Protein AF-E5DCZ8-F1 (afdb_monomer_lite)

Sequence (118 aa):
VTNQVFRYAKKAGASYINKPKMRHYVHCYALHCLDEDTSNALRRAFKERGENVGAWRQACYKPLVSMAARQGWDIDAIFNAHPRLTIWYVPTKLRQLCHAERSNTIGSASVTTVQPPI

pLDDT: mean 93.89, std 11.36, range [53.88, 98.88]

Structure (mmCIF, N/CA/C/O backbone):
data_AF-E5DCZ8-F1
#
_entry.id   AF-E5DCZ8-F1
#
loop_
_atom_site.group_PDB
_atom_site.id
_atom_site.type_symbol
_atom_site.label_atom_id
_atom_site.label_alt_id
_atom_site.label_comp_id
_atom_site.label_asym_id
_atom_site.label_entity_id
_atom_site.label_seq_id
_atom_site.pdbx_PDB_ins_code
_atom_site.Cartn_x
_atom_site.Cartn_y
_atom_site.Cartn_z
_atom_site.occupancy
_atom_site.B_iso_or_equiv
_atom_site.auth_seq_id
_atom_site.auth_comp_id
_atom_site.auth_asym_id
_atom_site.auth_atom_id
_atom_site.pdbx_PDB_model_num
ATOM 1 N N . VAL A 1 1 ? 10.680 -8.919 -1.216 1.00 95.12 1 VAL A N 1
ATOM 2 C CA . VAL A 1 1 ? 11.314 -8.181 -2.330 1.00 95.12 1 VAL A CA 1
ATOM 3 C C . VAL A 1 1 ? 12.489 -7.397 -1.772 1.00 95.12 1 VAL A C 1
ATOM 5 O O . VAL A 1 1 ? 12.303 -6.427 -1.041 1.00 95.12 1 VAL A O 1
ATOM 8 N N . THR A 1 2 ? 13.707 -7.848 -2.068 1.00 97.38 2 THR A N 1
ATOM 9 C CA . THR A 1 2 ? 14.956 -7.293 -1.519 1.00 97.38 2 THR A CA 1
ATOM 10 C C . THR A 1 2 ? 15.680 -6.411 -2.542 1.00 97.38 2 THR A C 1
ATOM 12 O O . THR A 1 2 ? 15.275 -6.315 -3.701 1.00 97.38 2 THR A O 1
ATOM 15 N N . ASN A 1 3 ? 16.795 -5.785 -2.141 1.00 97.50 3 ASN A N 1
ATOM 16 C CA . ASN A 1 3 ? 17.658 -5.028 -3.061 1.00 97.50 3 ASN A CA 1
ATOM 17 C C . ASN A 1 3 ? 18.155 -5.880 -4.242 1.00 97.50 3 ASN A C 1
ATOM 19 O O . ASN A 1 3 ? 18.364 -5.351 -5.330 1.00 97.50 3 ASN A O 1
ATOM 23 N N . GLN A 1 4 ? 18.353 -7.187 -4.047 1.00 98.06 4 GLN A N 1
ATOM 24 C CA . GLN A 1 4 ? 18.787 -8.094 -5.109 1.00 98.06 4 GLN A CA 1
ATOM 25 C C . GLN A 1 4 ? 17.734 -8.226 -6.211 1.00 98.06 4 GLN A C 1
ATOM 27 O O . GLN A 1 4 ? 18.091 -8.154 -7.381 1.00 98.06 4 GLN A O 1
ATOM 32 N N . VAL A 1 5 ? 16.450 -8.309 -5.850 1.00 98.19 5 VAL A N 1
ATOM 33 C CA . VAL A 1 5 ? 15.346 -8.380 -6.822 1.00 98.19 5 VAL A CA 1
ATOM 34 C C . VAL A 1 5 ? 15.293 -7.114 -7.682 1.00 98.19 5 VAL A C 1
ATOM 36 O O . VAL A 1 5 ? 15.194 -7.200 -8.901 1.00 98.19 5 VAL A O 1
ATOM 39 N N . PHE A 1 6 ? 15.450 -5.931 -7.076 1.00 98.12 6 PHE A N 1
ATOM 40 C CA . PHE A 1 6 ? 15.493 -4.671 -7.831 1.00 98.12 6 PHE A CA 1
ATOM 41 C C . PHE A 1 6 ? 16.722 -4.563 -8.745 1.00 98.12 6 PHE A C 1
ATOM 43 O O . PHE A 1 6 ? 16.604 -4.092 -9.875 1.00 98.12 6 PHE A O 1
ATOM 50 N N . ARG A 1 7 ? 17.899 -5.016 -8.288 1.00 98.19 7 ARG A N 1
ATOM 51 C CA . ARG A 1 7 ? 19.109 -5.071 -9.130 1.00 98.19 7 ARG A CA 1
ATOM 52 C C . ARG A 1 7 ? 18.928 -6.026 -10.308 1.00 98.19 7 ARG A C 1
ATOM 54 O O . ARG A 1 7 ? 19.306 -5.682 -11.425 1.00 98.19 7 ARG A O 1
ATOM 61 N N . TYR A 1 8 ? 18.326 -7.188 -10.064 1.00 98.25 8 TYR A N 1
ATOM 62 C CA . TYR A 1 8 ? 18.021 -8.159 -11.107 1.00 98.25 8 TYR A CA 1
ATOM 63 C C . TYR A 1 8 ? 17.043 -7.588 -12.139 1.00 98.25 8 TYR A C 1
ATOM 65 O O . TYR A 1 8 ? 17.336 -7.654 -13.326 1.00 98.25 8 TYR A O 1
ATOM 73 N N . ALA A 1 9 ? 15.953 -6.943 -11.707 1.00 98.19 9 ALA A N 1
ATOM 74 C CA . ALA A 1 9 ? 14.993 -6.305 -12.613 1.00 98.19 9 ALA A CA 1
ATOM 75 C C . ALA A 1 9 ? 15.673 -5.299 -13.559 1.00 98.19 9 ALA A C 1
ATOM 77 O O . ALA A 1 9 ? 15.453 -5.343 -14.767 1.00 98.19 9 ALA A O 1
ATOM 78 N N . LYS A 1 10 ? 16.573 -4.454 -13.033 1.00 97.44 10 LYS A N 1
ATOM 79 C CA . LYS A 1 10 ? 17.373 -3.535 -13.858 1.00 97.44 10 LYS A CA 1
ATOM 80 C C . LYS A 1 10 ? 18.261 -4.285 -14.860 1.00 97.44 10 LYS A C 1
ATOM 82 O O . LYS A 1 10 ? 18.312 -3.894 -16.021 1.00 97.44 10 LYS A O 1
ATOM 87 N N . LYS A 1 11 ? 18.944 -5.352 -14.425 1.00 97.81 11 LYS A N 1
ATOM 88 C CA . LYS A 1 11 ? 19.801 -6.185 -15.290 1.00 97.81 11 LYS A CA 1
ATOM 89 C C . LYS A 1 11 ? 19.001 -6.884 -16.397 1.00 97.81 11 LYS A C 1
ATOM 91 O O . LYS A 1 11 ? 19.498 -7.010 -17.506 1.00 97.81 11 LYS A O 1
ATOM 96 N N . ALA A 1 12 ? 17.772 -7.298 -16.105 1.00 98.31 12 ALA A N 1
ATOM 97 C CA . ALA A 1 12 ? 16.865 -7.960 -17.040 1.00 98.31 12 ALA A CA 1
ATOM 98 C C . ALA A 1 12 ? 16.122 -6.989 -17.986 1.00 98.31 12 ALA A C 1
ATOM 100 O O . ALA A 1 12 ? 15.186 -7.394 -18.663 1.00 98.31 12 ALA A O 1
ATOM 101 N N . GLY A 1 13 ? 16.494 -5.703 -18.019 1.00 98.00 13 GLY A N 1
ATOM 102 C CA . GLY A 1 13 ? 15.895 -4.705 -18.915 1.00 98.00 13 GLY A CA 1
ATOM 103 C C . GLY A 1 13 ? 14.635 -4.013 -18.378 1.00 98.00 13 GLY A C 1
ATOM 104 O O . GLY A 1 13 ? 14.161 -3.056 -18.986 1.00 98.00 13 GLY A O 1
ATOM 105 N N . ALA A 1 14 ? 14.125 -4.392 -17.202 1.00 97.81 14 ALA A N 1
ATOM 106 C CA . ALA A 1 14 ? 12.981 -3.738 -16.555 1.00 97.81 14 ALA A CA 1
ATOM 107 C C . ALA A 1 14 ? 13.405 -2.470 -15.781 1.00 97.81 14 ALA A C 1
ATOM 109 O O . ALA A 1 14 ? 13.142 -2.315 -14.586 1.00 97.81 14 ALA A O 1
ATOM 110 N N . SER A 1 15 ? 14.089 -1.548 -16.465 1.00 94.75 15 SER A N 1
ATOM 111 C CA . SER A 1 15 ? 14.707 -0.341 -15.885 1.00 94.75 15 SER A CA 1
ATOM 112 C C . SER A 1 15 ? 13.708 0.630 -15.236 1.00 94.75 15 SER A C 1
ATOM 114 O O . SER A 1 15 ? 14.066 1.370 -14.319 1.00 94.75 15 SER A O 1
ATOM 116 N N . TYR A 1 16 ? 12.440 0.593 -15.651 1.00 97.06 16 TYR A N 1
ATOM 117 C CA . TYR A 1 16 ? 11.354 1.389 -15.075 1.00 97.06 16 TYR A CA 1
ATOM 118 C C . TYR A 1 16 ? 10.929 0.924 -13.668 1.00 97.06 16 TYR A C 1
ATOM 120 O O . TYR A 1 16 ? 10.221 1.663 -12.967 1.00 97.06 16 TYR A O 1
ATOM 128 N N . ILE A 1 17 ? 11.340 -0.273 -13.227 1.00 97.88 17 ILE A N 1
ATOM 129 C CA . ILE A 1 17 ? 11.094 -0.792 -11.875 1.00 97.88 17 ILE A CA 1
ATOM 130 C C . ILE A 1 17 ? 12.211 -0.310 -10.947 1.00 97.88 17 ILE A C 1
ATOM 132 O O . ILE A 1 17 ? 13.370 -0.690 -11.087 1.00 97.88 17 ILE A O 1
ATOM 136 N N . ASN A 1 18 ? 11.864 0.498 -9.943 1.00 97.75 18 ASN A N 1
ATOM 137 C CA . ASN A 1 18 ? 12.826 0.988 -8.957 1.00 97.75 18 ASN A CA 1
ATOM 138 C C . ASN A 1 18 ? 12.289 0.903 -7.523 1.00 97.75 18 ASN A C 1
ATOM 140 O O . ASN A 1 18 ? 11.092 1.060 -7.273 1.00 97.75 18 ASN A O 1
ATOM 144 N N . LYS A 1 19 ? 13.198 0.663 -6.570 1.00 96.88 19 LYS A N 1
ATOM 145 C CA . LYS A 1 19 ? 12.865 0.465 -5.152 1.00 96.88 19 LYS A CA 1
ATOM 146 C C . LYS A 1 19 ? 12.101 1.647 -4.535 1.00 96.88 19 LYS A C 1
ATOM 148 O O . LYS A 1 19 ? 11.103 1.363 -3.871 1.00 96.88 19 LYS A O 1
ATOM 153 N N . PRO A 1 20 ? 12.505 2.923 -4.722 1.00 97.88 20 PRO A N 1
ATOM 154 C CA . PRO A 1 20 ? 11.774 4.056 -4.156 1.00 97.88 20 PRO A CA 1
ATOM 155 C C . PRO A 1 20 ? 10.315 4.104 -4.614 1.00 97.88 20 PRO A C 1
ATOM 157 O O . PRO A 1 20 ? 9.419 4.101 -3.772 1.00 97.88 20 PRO A O 1
ATOM 160 N N . LYS A 1 21 ? 10.070 4.044 -5.931 1.00 97.50 21 LYS A N 1
ATOM 161 C CA . LYS A 1 21 ? 8.717 4.073 -6.500 1.00 97.50 21 LYS A CA 1
ATOM 162 C C . LYS A 1 21 ? 7.885 2.897 -6.007 1.00 97.50 21 LYS A C 1
ATOM 164 O O . LYS A 1 21 ? 6.779 3.110 -5.528 1.00 97.50 21 LYS A O 1
ATOM 169 N N . MET A 1 22 ? 8.420 1.675 -6.065 1.00 98.25 22 MET A N 1
ATOM 170 C CA . MET A 1 22 ? 7.659 0.501 -5.634 1.00 98.25 22 MET A CA 1
ATOM 171 C C . MET A 1 22 ? 7.286 0.594 -4.153 1.00 98.25 22 MET A C 1
ATOM 173 O O . MET A 1 22 ? 6.113 0.454 -3.829 1.00 98.25 22 MET A O 1
ATOM 177 N N . ARG A 1 23 ? 8.238 0.926 -3.265 1.00 98.00 23 ARG A N 1
ATOM 178 C CA . ARG A 1 23 ? 7.971 1.092 -1.822 1.00 98.00 23 ARG A CA 1
ATOM 179 C C . ARG A 1 23 ? 6.927 2.165 -1.523 1.00 98.00 23 ARG A C 1
ATOM 181 O O . ARG A 1 23 ? 6.177 2.015 -0.565 1.00 98.00 23 ARG A O 1
ATOM 188 N N . HIS A 1 24 ? 6.871 3.216 -2.333 1.00 98.12 24 HIS A N 1
ATOM 189 C CA . HIS A 1 24 ? 5.949 4.331 -2.141 1.00 98.12 24 HIS A CA 1
ATOM 190 C C . HIS A 1 24 ? 4.470 3.956 -2.336 1.00 98.12 24 HIS A C 1
ATOM 192 O O . HIS A 1 24 ? 3.600 4.610 -1.763 1.00 98.12 24 HIS A O 1
ATOM 198 N N . TYR A 1 25 ? 4.194 2.908 -3.120 1.00 98.62 25 TYR A N 1
ATOM 199 C CA . TYR A 1 25 ? 2.841 2.484 -3.500 1.00 98.62 25 TYR A CA 1
ATOM 200 C C . TYR A 1 25 ? 2.472 1.071 -3.019 1.00 98.62 25 TYR 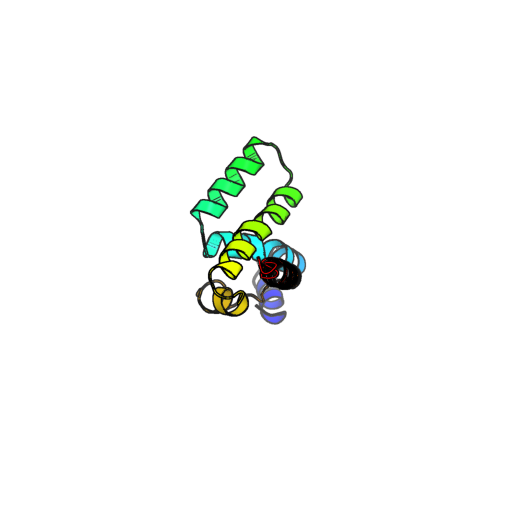A C 1
ATOM 202 O O . TYR A 1 25 ? 1.417 0.563 -3.397 1.00 98.62 25 TYR A O 1
ATOM 210 N N . VAL A 1 26 ? 3.295 0.430 -2.174 1.00 98.75 26 VAL A N 1
ATOM 211 C CA . VAL A 1 26 ? 3.014 -0.932 -1.670 1.00 98.75 26 VAL A CA 1
ATOM 212 C C . VAL A 1 26 ? 1.659 -1.009 -0.970 1.00 98.75 26 VAL A C 1
ATOM 214 O O . VAL A 1 26 ? 0.943 -1.979 -1.178 1.00 98.75 26 VAL A O 1
ATOM 217 N N . HIS A 1 27 ? 1.267 -0.010 -0.175 1.00 98.81 27 HIS A N 1
ATOM 218 C CA . HIS A 1 27 ? -0.037 -0.031 0.500 1.00 98.81 27 HIS A CA 1
ATOM 219 C C . HIS A 1 27 ? -1.203 0.120 -0.488 1.00 98.81 27 HIS A C 1
ATOM 221 O O . HIS A 1 27 ? -2.210 -0.552 -0.329 1.00 98.81 27 HIS A O 1
ATOM 227 N N . CYS A 1 28 ? -1.070 0.903 -1.562 1.00 98.81 28 CYS A N 1
ATOM 228 C CA . CYS A 1 28 ? -2.090 0.932 -2.617 1.00 98.81 28 CYS A CA 1
ATOM 229 C C . CYS A 1 28 ? -2.247 -0.441 -3.288 1.00 98.81 28 CYS A C 1
ATOM 231 O O . CYS A 1 28 ? -3.364 -0.891 -3.533 1.00 98.81 28 CYS A O 1
ATOM 233 N N . TYR A 1 29 ? -1.124 -1.113 -3.564 1.00 98.88 29 TYR A N 1
ATOM 234 C CA . TYR A 1 29 ? -1.137 -2.472 -4.106 1.00 98.88 29 TYR A CA 1
ATOM 235 C C . TYR A 1 29 ? -1.720 -3.485 -3.111 1.00 98.88 29 TYR A C 1
ATOM 237 O O . TYR A 1 29 ? -2.457 -4.380 -3.518 1.00 98.88 29 TYR A O 1
ATOM 245 N N . ALA A 1 30 ? -1.445 -3.315 -1.815 1.00 98.81 30 ALA A N 1
ATOM 246 C CA . ALA A 1 30 ? -2.023 -4.135 -0.759 1.00 98.81 30 ALA A CA 1
ATOM 247 C C . ALA A 1 30 ? -3.544 -4.000 -0.709 1.00 98.81 30 ALA A C 1
ATOM 249 O O . ALA A 1 30 ? -4.225 -5.019 -0.704 1.00 98.81 30 ALA A O 1
ATOM 250 N N . LEU A 1 31 ? -4.071 -2.772 -0.766 1.00 98.81 31 LEU A N 1
ATOM 251 C CA . LEU A 1 31 ? -5.515 -2.546 -0.824 1.00 98.81 31 LEU A CA 1
ATOM 252 C C . LEU A 1 31 ? -6.130 -3.257 -2.030 1.00 98.81 31 LEU A C 1
ATOM 254 O O . LEU A 1 31 ? -7.090 -3.990 -1.869 1.00 98.81 31 LEU A O 1
ATOM 258 N N . HIS A 1 32 ? -5.534 -3.119 -3.215 1.00 98.81 32 HIS A N 1
ATOM 259 C CA . HIS A 1 32 ? -6.020 -3.814 -4.408 1.00 98.81 32 HIS A CA 1
ATOM 260 C C . HIS A 1 32 ? -5.983 -5.345 -4.288 1.00 98.81 32 HIS A C 1
ATOM 262 O O . HIS A 1 32 ? -6.890 -6.009 -4.767 1.00 98.81 32 HIS A O 1
ATOM 268 N N . CYS A 1 33 ? -4.952 -5.912 -3.659 1.00 98.62 33 CYS A N 1
ATOM 269 C CA . CYS A 1 33 ? -4.863 -7.357 -3.450 1.00 98.62 33 CYS A CA 1
ATOM 270 C C . CYS A 1 33 ? -5.899 -7.886 -2.452 1.00 98.62 33 CYS A C 1
ATOM 272 O O . CYS A 1 33 ? -6.403 -8.986 -2.644 1.00 98.62 33 CYS A O 1
ATOM 274 N N . LEU A 1 34 ? -6.150 -7.137 -1.376 1.00 98.25 34 LEU A N 1
ATOM 275 C CA . LEU A 1 34 ? -6.986 -7.572 -0.257 1.00 98.25 34 LEU A CA 1
ATOM 276 C C . LEU A 1 34 ? -8.472 -7.272 -0.475 1.00 98.25 34 LEU A C 1
ATOM 278 O O . LEU A 1 34 ? -9.315 -8.009 0.022 1.00 98.25 34 LEU A O 1
ATOM 282 N N . ASP A 1 35 ? -8.778 -6.189 -1.188 1.00 98.38 35 ASP A N 1
ATOM 283 C CA . ASP A 1 35 ? -10.132 -5.742 -1.500 1.00 98.38 35 ASP A CA 1
ATOM 284 C C . ASP A 1 35 ? -10.112 -4.934 -2.810 1.00 98.38 35 ASP A C 1
ATOM 286 O O . ASP A 1 35 ? -9.943 -3.705 -2.851 1.00 98.38 35 ASP A O 1
ATOM 290 N N . GLU A 1 36 ? -10.225 -5.665 -3.917 1.00 98.62 36 GLU A N 1
ATOM 291 C CA . GLU A 1 36 ? -10.182 -5.091 -5.256 1.00 98.62 36 GLU A CA 1
ATOM 292 C C . GLU A 1 36 ? -11.361 -4.141 -5.517 1.00 98.62 36 GLU A C 1
ATOM 294 O O . GLU A 1 36 ? -11.169 -3.096 -6.148 1.00 98.62 36 GLU A O 1
ATOM 299 N N . ASP A 1 37 ? -12.545 -4.445 -4.985 1.00 98.62 37 ASP A N 1
ATOM 300 C CA . ASP A 1 37 ? -13.748 -3.632 -5.163 1.00 98.62 37 ASP A CA 1
ATOM 301 C C . ASP A 1 37 ? -13.609 -2.278 -4.470 1.00 98.62 37 ASP A C 1
ATOM 303 O O . ASP A 1 37 ? -13.794 -1.235 -5.112 1.00 98.62 37 ASP A O 1
ATOM 307 N N . THR A 1 38 ? -13.177 -2.262 -3.205 1.00 98.50 38 THR A N 1
ATOM 308 C CA . THR A 1 38 ? -12.882 -1.015 -2.482 1.00 98.50 38 THR A CA 1
ATOM 309 C C . THR A 1 38 ? -11.773 -0.226 -3.176 1.00 98.50 38 THR A C 1
ATOM 311 O O . THR A 1 38 ? -11.877 0.996 -3.323 1.00 98.50 38 THR A O 1
ATOM 314 N N . SER A 1 39 ? -10.722 -0.897 -3.655 1.00 98.62 39 SER A N 1
ATOM 315 C CA . SER A 1 39 ? -9.644 -0.249 -4.414 1.00 98.62 39 SER A CA 1
ATOM 316 C C . SER A 1 39 ? -10.159 0.418 -5.696 1.00 98.62 39 SER A C 1
ATOM 318 O O . SER A 1 39 ? -9.837 1.578 -5.980 1.00 98.62 39 SER A O 1
ATOM 320 N N . ASN A 1 40 ? -10.999 -0.282 -6.462 1.00 98.69 40 ASN A N 1
ATOM 321 C CA . ASN A 1 40 ? -11.579 0.215 -7.706 1.00 98.69 40 ASN A CA 1
ATOM 322 C C . ASN A 1 40 ? -12.566 1.362 -7.463 1.00 98.69 40 ASN A C 1
ATOM 324 O O . ASN A 1 40 ? -12.501 2.373 -8.167 1.00 98.69 40 ASN A O 1
ATOM 328 N N . ALA A 1 41 ? -13.422 1.256 -6.446 1.00 98.75 41 ALA A N 1
ATOM 329 C CA . ALA A 1 41 ? -14.322 2.330 -6.036 1.00 98.75 41 ALA A CA 1
ATOM 330 C C . ALA A 1 41 ? -13.542 3.588 -5.617 1.00 98.75 41 ALA A C 1
ATOM 332 O O . ALA A 1 41 ? -13.842 4.688 -6.087 1.00 98.75 41 ALA A O 1
ATOM 333 N N . LEU A 1 42 ? -12.479 3.431 -4.819 1.00 98.50 42 LEU A N 1
ATOM 334 C CA . LEU A 1 42 ? -11.632 4.545 -4.391 1.00 98.50 42 LEU A CA 1
ATOM 335 C C . LEU A 1 42 ? -10.941 5.224 -5.582 1.00 98.50 42 LEU A C 1
ATOM 337 O O . LEU A 1 42 ? -10.895 6.452 -5.655 1.00 98.50 42 LEU A O 1
ATOM 341 N N . ARG A 1 43 ? -10.434 4.443 -6.544 1.00 98.56 43 ARG A N 1
ATOM 342 C CA . ARG A 1 43 ? -9.835 4.977 -7.778 1.00 98.56 43 ARG A CA 1
ATOM 343 C C . ARG A 1 43 ? -10.838 5.793 -8.596 1.00 98.56 43 ARG A C 1
ATOM 345 O O . ARG A 1 43 ? -10.477 6.873 -9.058 1.00 98.56 43 ARG A O 1
ATOM 352 N N . ARG A 1 44 ? -12.072 5.300 -8.768 1.00 98.62 44 ARG A N 1
ATOM 353 C CA . ARG A 1 44 ? -13.138 6.019 -9.493 1.00 98.62 44 ARG A CA 1
ATOM 354 C C . ARG A 1 44 ? -13.488 7.331 -8.793 1.00 98.62 44 ARG A C 1
ATOM 356 O O . ARG A 1 44 ? -13.374 8.382 -9.412 1.00 98.62 44 ARG A O 1
ATOM 363 N N . ALA A 1 45 ? -13.758 7.284 -7.490 1.00 98.62 45 ALA A N 1
ATOM 364 C CA . ALA A 1 45 ? -14.147 8.460 -6.714 1.00 98.62 45 ALA A CA 1
ATOM 365 C C . ALA A 1 45 ? -13.082 9.574 -6.723 1.00 98.62 45 ALA A C 1
ATOM 367 O O . ALA A 1 45 ? -13.410 10.753 -6.820 1.00 98.62 45 ALA A O 1
ATOM 368 N N . PHE A 1 46 ? -11.793 9.222 -6.629 1.00 98.44 46 PHE A N 1
ATOM 369 C CA . PHE A 1 46 ? -10.712 10.214 -6.705 1.00 98.44 46 PHE A CA 1
ATOM 370 C C . PHE A 1 46 ? -10.517 10.754 -8.128 1.00 98.44 46 PHE A C 1
ATOM 372 O O . PHE A 1 46 ? -10.241 11.941 -8.287 1.00 98.44 46 PHE A O 1
ATOM 379 N N . LYS A 1 47 ? -10.715 9.924 -9.162 1.00 98.00 47 LYS A N 1
ATOM 380 C CA . LYS A 1 47 ? -10.689 10.372 -10.562 1.00 98.00 47 LYS A CA 1
ATOM 381 C C . LYS A 1 47 ? -11.820 11.360 -10.860 1.00 98.00 47 LYS A C 1
ATOM 383 O O . LYS A 1 47 ? -11.568 12.386 -11.478 1.00 98.00 47 LYS A O 1
ATOM 388 N N . GLU A 1 48 ? -13.038 11.064 -10.414 1.00 98.38 48 GLU A N 1
ATOM 389 C CA . GLU A 1 48 ? -14.224 11.910 -10.618 1.00 98.38 48 GLU A CA 1
ATOM 390 C C . GLU A 1 48 ? -14.094 13.273 -9.932 1.00 98.38 48 GLU A C 1
ATOM 392 O O . GLU A 1 48 ? -14.515 14.282 -10.487 1.00 98.38 48 GLU A O 1
ATOM 397 N N . ARG A 1 49 ? -13.442 13.324 -8.765 1.00 98.25 49 ARG A N 1
ATOM 398 C CA . ARG A 1 49 ? -13.133 14.581 -8.066 1.00 98.25 49 ARG A CA 1
ATOM 399 C C . ARG A 1 49 ? -11.933 15.348 -8.637 1.00 98.25 49 ARG A C 1
ATOM 401 O O . ARG A 1 49 ? -11.624 16.421 -8.134 1.00 98.25 49 ARG A O 1
ATOM 408 N N . GLY A 1 50 ? -11.235 14.813 -9.642 1.00 97.81 50 GLY A N 1
ATOM 409 C CA . GLY A 1 50 ? -10.023 15.436 -10.187 1.00 97.81 50 GLY A CA 1
ATOM 410 C C . GLY A 1 50 ? -8.849 15.473 -9.200 1.00 97.81 50 GLY A C 1
ATOM 411 O O . GLY A 1 50 ? -7.969 16.324 -9.309 1.00 97.81 50 GLY A O 1
ATOM 412 N N . GLU A 1 51 ? -8.827 14.564 -8.225 1.00 98.31 51 GLU A N 1
ATOM 413 C CA . GLU A 1 51 ? -7.801 14.528 -7.185 1.00 98.31 51 GLU A CA 1
ATOM 414 C C . GLU A 1 51 ? -6.455 14.040 -7.728 1.00 98.31 51 GLU A C 1
ATOM 416 O O . GLU A 1 51 ? -6.371 13.151 -8.582 1.00 98.31 51 GLU A O 1
ATOM 421 N N . ASN A 1 52 ? -5.364 14.569 -7.175 1.00 98.25 52 ASN A N 1
ATOM 422 C CA . ASN A 1 52 ? -4.029 14.125 -7.562 1.00 98.25 52 ASN A CA 1
ATOM 423 C C . ASN A 1 52 ? -3.696 12.726 -6.997 1.00 98.25 52 ASN A C 1
ATOM 425 O O . ASN A 1 52 ? -4.270 12.247 -6.014 1.00 98.25 52 ASN A O 1
ATOM 429 N N . VAL A 1 53 ? -2.692 12.070 -7.593 1.00 98.12 53 VAL A N 1
ATOM 430 C CA . VAL A 1 53 ? -2.236 10.727 -7.180 1.00 98.12 53 VAL A CA 1
ATOM 431 C C . VAL A 1 53 ? -1.795 10.696 -5.713 1.00 98.12 53 VAL A C 1
ATOM 433 O O . VAL A 1 53 ? -1.957 9.676 -5.045 1.00 98.12 53 VAL A O 1
ATOM 436 N N . GLY A 1 54 ? -1.252 11.799 -5.192 1.00 98.31 54 GLY A N 1
ATOM 437 C CA . GLY A 1 54 ? -0.853 11.919 -3.792 1.00 98.31 54 GLY A CA 1
ATOM 438 C C . GLY A 1 54 ? -2.038 11.796 -2.835 1.00 98.31 54 GLY A C 1
ATOM 439 O O . GLY A 1 54 ? -1.952 11.029 -1.875 1.00 98.31 54 GLY A O 1
ATOM 440 N N . ALA A 1 55 ? -3.143 12.483 -3.125 1.00 98.56 55 ALA A N 1
ATOM 441 C CA . ALA A 1 55 ? -4.372 12.433 -2.339 1.00 98.56 55 ALA A CA 1
ATOM 442 C C . ALA A 1 55 ? -4.987 11.024 -2.350 1.00 98.56 55 ALA A C 1
ATOM 444 O O . ALA A 1 55 ? -5.234 10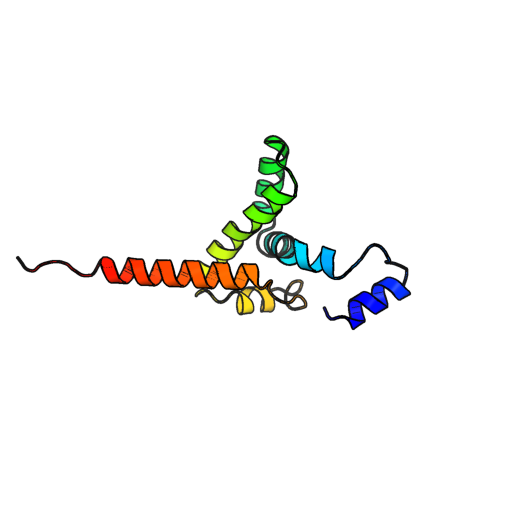.450 -1.286 1.00 98.56 55 ALA A O 1
ATOM 445 N N . TRP A 1 56 ? -5.119 10.409 -3.533 1.00 98.62 56 TRP A N 1
ATOM 446 C CA . TRP A 1 56 ? -5.574 9.016 -3.660 1.00 98.62 56 TRP A CA 1
ATOM 447 C C . TRP A 1 56 ? -4.672 8.049 -2.882 1.00 98.62 56 TRP A C 1
ATOM 449 O O . TRP A 1 56 ? -5.152 7.214 -2.115 1.00 98.62 56 TRP A O 1
ATOM 459 N N . ARG A 1 57 ? -3.348 8.202 -3.016 1.00 98.62 57 ARG A N 1
ATOM 460 C CA . ARG A 1 57 ? -2.368 7.370 -2.310 1.00 98.62 57 ARG A CA 1
ATOM 461 C C . ARG A 1 57 ? -2.541 7.464 -0.797 1.00 98.62 57 ARG A C 1
ATOM 463 O O . ARG A 1 57 ? -2.420 6.443 -0.126 1.00 98.62 57 ARG A O 1
ATOM 470 N N . GLN A 1 58 ? -2.787 8.652 -0.245 1.00 98.62 58 GLN A N 1
ATOM 471 C CA . GLN A 1 58 ? -3.029 8.801 1.194 1.00 98.62 58 GLN A CA 1
ATOM 472 C C . GLN A 1 58 ? -4.340 8.137 1.619 1.00 98.62 58 GLN A C 1
ATOM 474 O O . GLN A 1 58 ? -4.378 7.449 2.638 1.00 98.62 58 GLN A O 1
ATOM 479 N N . ALA A 1 59 ? -5.392 8.263 0.812 1.00 98.62 59 ALA A N 1
ATOM 480 C CA . ALA A 1 59 ? -6.688 7.665 1.114 1.00 98.62 59 ALA A CA 1
ATOM 481 C C . ALA A 1 59 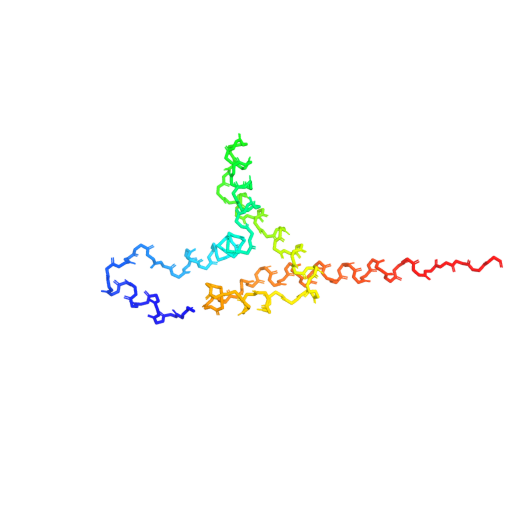? -6.648 6.129 1.192 1.00 98.62 59 ALA A C 1
ATOM 483 O O . ALA A 1 59 ? -7.380 5.548 1.993 1.00 98.62 59 ALA A O 1
ATOM 484 N N . CYS A 1 60 ? -5.747 5.471 0.451 1.00 98.81 60 CYS A N 1
ATOM 485 C CA . CYS A 1 60 ? -5.561 4.015 0.507 1.00 98.81 60 CYS A CA 1
ATOM 486 C C . CYS A 1 60 ? -5.193 3.476 1.902 1.00 98.81 60 CYS A C 1
ATOM 488 O O . CYS A 1 60 ? -5.390 2.289 2.155 1.00 98.81 60 CYS A O 1
ATOM 490 N N . TYR A 1 61 ? -4.654 4.296 2.815 1.00 98.81 61 TYR A N 1
ATOM 491 C CA . TYR A 1 61 ? -4.326 3.829 4.168 1.00 98.81 61 TYR A CA 1
ATOM 492 C C . TYR A 1 61 ? -5.571 3.523 5.004 1.00 98.81 61 TYR A C 1
ATOM 494 O O . TYR A 1 61 ? -5.563 2.553 5.758 1.00 98.81 61 TYR A O 1
ATOM 502 N N . LYS A 1 62 ? -6.635 4.326 4.876 1.00 98.50 62 LYS A N 1
ATOM 503 C CA . LYS A 1 62 ? -7.808 4.231 5.757 1.00 98.50 62 LYS A CA 1
ATOM 504 C C . LYS A 1 62 ? -8.494 2.856 5.674 1.00 98.50 62 LYS A C 1
ATOM 506 O O . LYS A 1 62 ? -8.654 2.244 6.728 1.00 98.50 62 LYS A O 1
ATOM 511 N N . PRO A 1 63 ? -8.822 2.311 4.484 1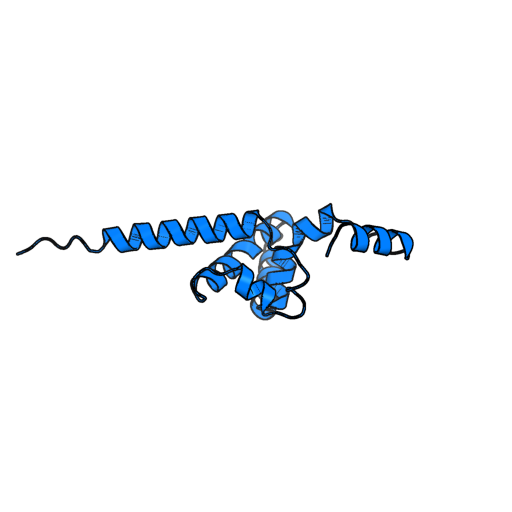.00 98.44 63 PRO A N 1
ATOM 512 C CA . PRO A 1 63 ? -9.418 0.979 4.389 1.00 98.44 63 PRO A CA 1
ATOM 513 C C . PRO A 1 63 ? -8.529 -0.119 4.984 1.00 98.44 63 PRO A C 1
ATOM 515 O O . PRO A 1 63 ? -9.024 -0.985 5.696 1.00 98.44 63 PRO A O 1
ATOM 518 N N . LEU A 1 64 ? -7.210 -0.052 4.770 1.00 98.56 64 LEU A N 1
ATOM 519 C CA . LEU A 1 64 ? -6.268 -1.037 5.313 1.00 98.56 64 LEU A CA 1
ATOM 520 C C . LEU A 1 64 ? -6.212 -1.018 6.844 1.00 98.56 64 LEU A C 1
ATOM 522 O O . LEU A 1 64 ? -6.185 -2.079 7.464 1.00 98.56 64 LEU A O 1
ATOM 526 N N . VAL A 1 65 ? -6.223 0.168 7.460 1.00 98.44 65 VAL A N 1
ATOM 527 C CA . VAL A 1 65 ? -6.289 0.297 8.925 1.00 98.44 65 VAL A CA 1
ATOM 528 C C . VAL A 1 65 ? -7.613 -0.270 9.445 1.00 98.44 65 VAL A C 1
ATOM 530 O O . VAL A 1 65 ? -7.612 -1.020 10.418 1.00 98.44 65 VAL A O 1
ATOM 533 N N . SE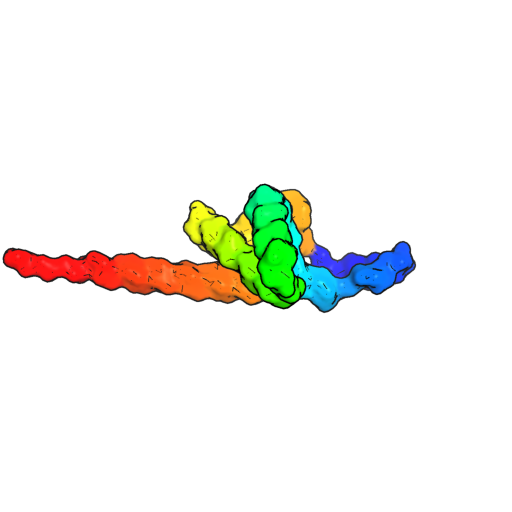R A 1 66 ? -8.733 -0.003 8.763 1.00 97.75 66 SER A N 1
ATOM 534 C CA . SER A 1 66 ? -10.031 -0.594 9.115 1.00 97.75 66 SER A CA 1
ATOM 535 C C . SER A 1 66 ? -10.045 -2.123 8.995 1.00 97.75 66 SER A C 1
ATOM 537 O O . SER A 1 66 ? -10.678 -2.785 9.813 1.00 97.75 66 SER A O 1
ATOM 539 N N . MET A 1 67 ? -9.342 -2.705 8.016 1.00 97.19 67 MET A N 1
ATOM 540 C CA . MET A 1 67 ? -9.180 -4.163 7.914 1.00 97.19 67 MET A CA 1
ATOM 541 C C . MET A 1 67 ? -8.345 -4.718 9.069 1.00 97.19 67 MET A C 1
ATOM 543 O O . MET A 1 67 ? -8.746 -5.708 9.678 1.00 97.19 67 MET A O 1
ATOM 547 N N . ALA A 1 68 ? -7.235 -4.057 9.418 1.00 97.56 68 ALA A N 1
ATOM 548 C CA . ALA A 1 68 ? -6.414 -4.442 10.564 1.00 97.56 68 ALA A CA 1
ATOM 549 C C . ALA A 1 68 ? -7.223 -4.419 11.868 1.00 97.56 68 ALA A C 1
ATOM 551 O O . ALA A 1 68 ? -7.166 -5.379 12.631 1.00 97.56 68 ALA A O 1
ATOM 552 N N . ALA A 1 69 ? -8.038 -3.384 12.091 1.00 97.06 69 ALA A N 1
ATOM 553 C CA . ALA A 1 69 ? -8.898 -3.275 13.271 1.00 97.06 69 ALA A CA 1
ATOM 554 C C . ALA A 1 69 ? -9.839 -4.483 13.441 1.00 97.06 69 ALA A C 1
ATOM 556 O O . ALA A 1 69 ? -10.030 -4.970 14.553 1.00 97.06 69 ALA A O 1
ATOM 557 N N . ARG A 1 70 ? -10.383 -5.010 12.335 1.00 94.50 70 ARG A N 1
ATOM 558 C CA . ARG A 1 70 ? -11.276 -6.185 12.333 1.00 94.50 70 ARG A CA 1
ATOM 559 C C . ARG A 1 70 ? -10.546 -7.510 12.568 1.00 94.50 70 ARG A C 1
ATOM 561 O O . ARG A 1 70 ? -11.194 -8.497 12.891 1.00 94.50 70 ARG A O 1
ATOM 568 N N . GLN A 1 71 ? -9.226 -7.542 12.395 1.00 92.62 71 GLN A N 1
ATOM 569 C CA . GLN A 1 71 ? -8.396 -8.748 12.494 1.00 92.62 71 GLN A CA 1
ATOM 570 C C . GLN A 1 71 ? -7.351 -8.630 13.615 1.00 92.62 71 GLN A C 1
ATOM 572 O O . GLN A 1 71 ? -6.206 -9.047 13.470 1.00 92.62 71 GLN A O 1
ATOM 577 N N . GLY A 1 72 ? -7.725 -8.013 14.740 1.00 94.06 72 GLY A N 1
ATOM 578 C CA . GLY A 1 72 ? -6.869 -7.959 15.931 1.00 94.06 72 GLY A CA 1
ATOM 579 C C . GLY A 1 72 ? -5.644 -7.045 15.807 1.00 94.06 72 GLY A C 1
ATOM 580 O O . GLY A 1 72 ? -4.709 -7.168 16.594 1.00 94.06 72 GLY A O 1
ATOM 581 N N . TRP A 1 73 ? -5.658 -6.106 14.858 1.00 96.25 73 TRP A N 1
ATOM 582 C CA . TRP A 1 73 ? -4.593 -5.134 14.579 1.00 96.25 73 TRP A CA 1
ATOM 583 C C . TRP A 1 73 ? -3.285 -5.719 14.028 1.00 96.25 73 TRP A C 1
ATOM 585 O O . TRP A 1 73 ? -2.283 -5.001 13.959 1.00 96.25 73 TRP A O 1
ATOM 595 N N . ASP A 1 74 ? -3.283 -6.980 13.592 1.00 95.19 74 ASP A N 1
ATOM 596 C CA . ASP A 1 74 ? -2.094 -7.644 13.055 1.00 95.19 74 ASP A CA 1
ATOM 597 C C . ASP A 1 74 ? -1.976 -7.468 11.530 1.00 95.19 74 ASP A C 1
ATOM 599 O O . ASP A 1 74 ? -2.358 -8.316 10.721 1.00 95.19 74 ASP A O 1
ATOM 603 N N . ILE A 1 75 ? -1.439 -6.316 11.117 1.00 97.69 75 ILE A N 1
ATOM 604 C CA . ILE A 1 75 ? -1.225 -6.018 9.693 1.00 97.69 75 ILE A CA 1
ATOM 605 C C . ILE A 1 75 ? -0.143 -6.906 9.052 1.00 97.69 75 ILE A C 1
ATOM 607 O O . ILE A 1 75 ? -0.148 -7.083 7.832 1.00 97.69 75 ILE A O 1
ATOM 611 N N . ASP A 1 76 ? 0.772 -7.473 9.844 1.00 97.25 76 ASP A N 1
ATOM 612 C CA . ASP A 1 76 ? 1.763 -8.434 9.352 1.00 97.25 76 ASP A CA 1
ATOM 613 C C . ASP A 1 76 ? 1.103 -9.734 8.942 1.00 97.25 76 ASP A C 1
ATOM 615 O O . ASP A 1 76 ? 1.345 -10.213 7.832 1.00 97.25 76 ASP A O 1
ATOM 619 N N . ALA A 1 77 ? 0.245 -10.278 9.806 1.00 97.56 77 ALA A N 1
ATOM 620 C CA . ALA A 1 77 ? -0.513 -11.484 9.512 1.00 97.56 77 ALA A CA 1
ATOM 621 C C . ALA A 1 77 ? -1.354 -11.311 8.240 1.00 97.56 77 ALA A C 1
ATOM 623 O O . ALA A 1 77 ? -1.320 -12.181 7.371 1.00 97.56 77 ALA A O 1
ATOM 624 N N . ILE A 1 78 ? -2.010 -10.155 8.067 1.00 97.88 78 ILE A N 1
ATOM 625 C CA . ILE A 1 78 ? -2.777 -9.841 6.849 1.00 97.88 78 ILE A CA 1
ATOM 626 C C . ILE A 1 78 ? -1.894 -9.905 5.593 1.00 97.88 78 ILE A C 1
ATOM 628 O O . ILE A 1 78 ? -2.277 -10.512 4.590 1.00 97.88 78 ILE A O 1
ATOM 632 N N . PHE A 1 79 ? -0.707 -9.290 5.621 1.00 98.56 79 PHE A N 1
ATOM 633 C CA . PHE A 1 79 ? 0.213 -9.332 4.478 1.00 98.56 79 PHE A CA 1
ATOM 634 C C . PHE A 1 79 ? 0.743 -10.747 4.229 1.00 98.56 79 PHE A C 1
ATOM 636 O O . PHE A 1 79 ? 0.813 -11.179 3.077 1.00 98.56 79 PHE A O 1
ATOM 643 N N . ASN A 1 80 ? 1.092 -11.471 5.292 1.00 98.12 80 ASN A N 1
ATOM 644 C CA . ASN A 1 80 ? 1.665 -12.812 5.214 1.00 98.12 80 ASN A CA 1
ATOM 645 C C . ASN A 1 80 ? 0.658 -13.863 4.730 1.00 98.12 80 ASN A C 1
ATOM 647 O O . ASN A 1 80 ? 1.065 -14.809 4.058 1.00 98.12 80 ASN A O 1
ATOM 651 N N . ALA A 1 81 ? -0.633 -13.680 5.013 1.00 97.81 81 ALA A N 1
ATOM 652 C CA . ALA A 1 81 ? -1.697 -14.581 4.579 1.00 97.81 81 ALA A CA 1
ATOM 653 C C . ALA A 1 81 ? -2.007 -14.483 3.074 1.00 97.81 81 ALA A C 1
ATOM 655 O O . ALA A 1 81 ? -2.534 -15.431 2.493 1.00 97.81 81 ALA A O 1
ATOM 656 N N . HIS A 1 82 ? -1.685 -13.361 2.418 1.00 98.25 82 HIS A N 1
ATOM 657 C CA . HIS A 1 82 ? -2.004 -13.172 1.005 1.00 98.25 82 HIS A CA 1
ATOM 658 C C . HIS A 1 82 ? -0.804 -13.520 0.090 1.00 98.25 82 HIS A C 1
ATOM 660 O O . HIS A 1 82 ? 0.240 -12.860 0.171 1.00 98.25 82 HIS A O 1
ATOM 666 N N . PRO A 1 83 ? -0.940 -14.460 -0.874 1.00 98.31 83 PRO A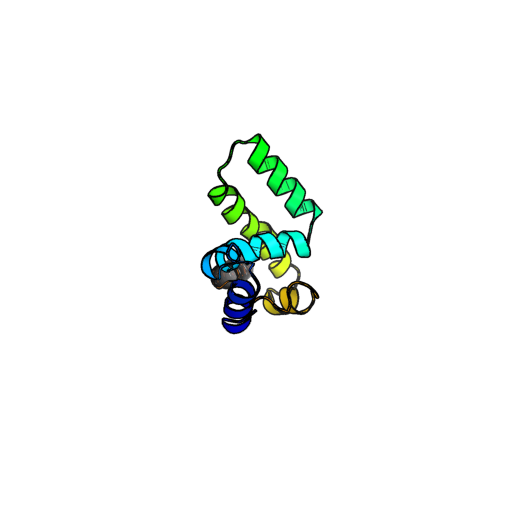 N 1
ATOM 667 C CA . PRO A 1 83 ? 0.182 -14.973 -1.678 1.00 98.31 83 PRO A CA 1
ATOM 668 C C . PRO A 1 83 ? 0.978 -13.910 -2.448 1.00 98.31 83 PRO A C 1
ATOM 670 O O . PRO A 1 83 ? 2.188 -14.028 -2.623 1.00 98.31 83 PRO A O 1
ATOM 673 N N . ARG A 1 84 ? 0.317 -12.835 -2.903 1.00 98.25 84 ARG A N 1
ATOM 674 C CA . ARG A 1 84 ? 0.984 -11.730 -3.622 1.00 98.25 84 ARG A CA 1
ATOM 675 C C . ARG A 1 84 ? 1.611 -10.688 -2.692 1.00 98.25 84 ARG A C 1
ATOM 677 O O . ARG A 1 84 ? 2.432 -9.895 -3.149 1.00 98.25 84 ARG A O 1
ATOM 684 N N . LEU A 1 85 ? 1.222 -10.660 -1.413 1.00 98.50 85 LEU A N 1
ATOM 685 C CA . LEU A 1 85 ? 1.665 -9.650 -0.443 1.00 98.50 85 LEU A CA 1
ATOM 686 C C . LEU A 1 85 ? 2.728 -10.157 0.523 1.00 98.50 85 LEU A C 1
ATOM 688 O O . LEU A 1 85 ? 3.545 -9.344 0.941 1.00 98.50 85 LEU A O 1
ATOM 692 N N . THR A 1 86 ? 2.798 -11.463 0.786 1.00 98.44 86 THR A N 1
ATOM 693 C CA . THR A 1 86 ? 3.804 -12.068 1.683 1.00 98.44 86 THR A CA 1
ATOM 694 C C . THR A 1 86 ? 5.250 -11.742 1.274 1.00 98.44 86 THR A C 1
ATOM 696 O O . THR A 1 86 ? 6.157 -11.624 2.093 1.00 98.44 86 THR A O 1
ATOM 699 N N . ILE A 1 87 ? 5.484 -11.480 -0.016 1.00 98.25 87 ILE A N 1
ATOM 700 C CA . ILE A 1 87 ? 6.796 -11.064 -0.518 1.00 98.25 87 ILE A CA 1
ATOM 701 C C . ILE A 1 87 ? 7.103 -9.580 -0.270 1.00 98.25 87 ILE A C 1
ATOM 703 O O . ILE A 1 87 ? 8.235 -9.155 -0.503 1.00 98.25 87 ILE A O 1
ATOM 707 N N . TRP A 1 88 ? 6.149 -8.752 0.140 1.00 98.56 88 TRP A N 1
ATOM 708 C CA . TRP A 1 88 ? 6.333 -7.318 0.355 1.00 98.56 88 TRP A CA 1
ATOM 709 C C . TRP A 1 88 ? 6.466 -7.005 1.841 1.00 98.56 88 TRP A C 1
ATOM 711 O O . TRP A 1 88 ? 5.671 -7.434 2.662 1.00 98.56 88 TRP A O 1
ATOM 721 N N . TYR A 1 89 ? 7.449 -6.175 2.191 1.00 97.94 89 TYR A N 1
ATOM 722 C CA . TYR A 1 89 ? 7.511 -5.623 3.541 1.00 97.94 89 TYR A CA 1
ATOM 723 C C . TYR A 1 89 ? 6.333 -4.672 3.767 1.00 97.94 89 TYR A C 1
ATOM 725 O O . TYR A 1 89 ? 6.121 -3.766 2.953 1.00 97.94 89 TYR A O 1
ATOM 733 N N . VAL A 1 90 ? 5.634 -4.820 4.895 1.00 98.38 90 VAL A N 1
ATOM 734 C CA . VAL A 1 90 ? 4.591 -3.868 5.303 1.00 98.38 90 VAL A CA 1
ATOM 735 C C . VAL A 1 90 ? 5.203 -2.464 5.444 1.00 98.38 90 VAL A C 1
ATOM 737 O O . VAL A 1 90 ? 6.195 -2.306 6.170 1.00 98.38 90 VAL A O 1
ATOM 740 N N . PRO A 1 91 ? 4.643 -1.429 4.788 1.00 98.50 91 PRO A N 1
ATOM 741 C CA . PRO A 1 91 ? 5.153 -0.065 4.884 1.00 98.50 91 PRO A CA 1
ATOM 742 C C . PRO A 1 91 ? 5.155 0.464 6.322 1.00 98.50 91 PRO A C 1
ATOM 744 O O . PRO A 1 91 ? 4.153 0.367 7.028 1.00 98.50 91 PRO A O 1
ATOM 747 N N . THR A 1 92 ? 6.251 1.107 6.734 1.00 98.38 92 THR A N 1
ATOM 748 C CA . THR A 1 92 ? 6.404 1.665 8.091 1.00 98.38 92 THR A CA 1
ATOM 749 C C . THR A 1 92 ? 5.257 2.601 8.468 1.00 98.38 92 THR A C 1
ATOM 751 O O . THR A 1 92 ? 4.719 2.495 9.565 1.00 98.38 92 THR A O 1
ATOM 754 N N . LYS A 1 93 ? 4.825 3.471 7.543 1.00 98.31 93 LYS A N 1
ATOM 755 C CA . LYS A 1 93 ? 3.711 4.395 7.789 1.00 98.31 93 LYS A CA 1
ATOM 756 C C . LYS A 1 93 ? 2.389 3.665 8.044 1.00 98.31 93 LYS A C 1
ATOM 758 O O . LYS A 1 93 ? 1.639 4.097 8.908 1.00 98.31 93 LYS A O 1
ATOM 763 N N . LEU A 1 94 ? 2.120 2.559 7.342 1.00 98.62 94 LEU A N 1
ATOM 764 C CA . LEU A 1 94 ? 0.910 1.762 7.567 1.00 98.62 94 LEU A CA 1
ATOM 765 C C . LEU A 1 94 ? 0.920 1.148 8.971 1.00 98.62 94 LEU A C 1
ATOM 767 O O . LEU A 1 94 ? -0.059 1.291 9.692 1.00 98.62 94 LEU A O 1
ATOM 771 N N . ARG A 1 95 ? 2.047 0.555 9.393 1.00 98.44 95 ARG A N 1
ATOM 772 C CA . ARG A 1 95 ? 2.203 0.027 10.762 1.00 98.44 95 ARG A CA 1
ATOM 773 C C . ARG A 1 95 ? 1.951 1.104 11.812 1.00 98.44 95 ARG A C 1
ATOM 775 O O . ARG A 1 95 ? 1.188 0.883 12.741 1.00 98.44 95 ARG A O 1
ATOM 782 N N . GLN A 1 96 ? 2.570 2.274 11.645 1.00 98.38 96 GLN A N 1
ATOM 783 C CA . GLN A 1 96 ? 2.407 3.404 12.563 1.00 98.38 96 GLN A CA 1
ATOM 784 C C . GLN A 1 96 ? 0.944 3.838 12.684 1.00 98.38 96 GLN A C 1
ATOM 786 O O . GLN A 1 96 ? 0.485 4.095 13.790 1.00 98.38 96 GLN A O 1
ATOM 791 N N . LEU A 1 97 ? 0.212 3.896 11.567 1.00 98.38 97 LEU A N 1
ATOM 792 C CA . LEU A 1 97 ? -1.210 4.238 11.575 1.00 98.38 97 LEU A CA 1
ATOM 793 C C . LEU A 1 97 ? -2.052 3.166 12.279 1.00 98.38 97 LEU A C 1
ATOM 795 O O . LEU A 1 97 ? -2.884 3.521 13.106 1.00 98.38 97 LEU A O 1
ATOM 799 N N . CYS A 1 98 ? -1.801 1.876 12.028 1.00 98.06 98 CYS A N 1
ATOM 800 C CA . CYS A 1 98 ? -2.482 0.795 12.749 1.00 98.06 98 CYS A CA 1
ATOM 801 C C . CYS A 1 98 ? -2.212 0.853 14.261 1.00 98.06 98 CYS A C 1
ATOM 803 O O . CYS A 1 98 ? -3.138 0.701 15.052 1.00 98.06 98 CYS A O 1
ATOM 805 N N . HIS A 1 99 ? -0.963 1.103 14.674 1.00 97.19 99 HIS A N 1
ATOM 806 C CA . HIS A 1 99 ? -0.618 1.255 16.090 1.00 97.19 99 HIS A CA 1
ATOM 807 C C . HIS A 1 99 ? -1.302 2.467 16.726 1.00 97.19 99 HIS A C 1
ATOM 809 O O . HIS A 1 99 ? -1.857 2.338 17.813 1.00 97.19 99 HIS A O 1
ATOM 815 N N . ALA A 1 100 ? -1.286 3.622 16.057 1.00 96.56 100 ALA A N 1
ATOM 816 C CA . ALA A 1 100 ? -1.929 4.833 16.560 1.00 96.56 100 ALA A CA 1
ATOM 817 C C . ALA A 1 100 ? -3.444 4.636 16.744 1.00 96.56 100 ALA A C 1
ATOM 819 O O . ALA A 1 100 ? -3.977 4.937 17.810 1.00 96.56 100 ALA A O 1
ATOM 820 N N . GLU A 1 101 ? -4.122 4.062 15.748 1.00 96.12 101 GLU A N 1
ATOM 821 C CA . GLU A 1 101 ? -5.570 3.831 15.799 1.00 96.12 101 GLU A CA 1
ATOM 822 C C . GLU A 1 101 ? -5.954 2.794 16.869 1.00 96.12 101 GLU A C 1
ATOM 824 O O . GLU A 1 101 ? -6.930 2.977 17.602 1.00 96.12 101 GLU A O 1
ATOM 829 N N . ARG A 1 102 ? -5.145 1.736 17.029 1.00 95.81 102 ARG A N 1
ATOM 830 C CA . ARG A 1 102 ? -5.309 0.753 18.109 1.00 95.81 102 ARG A CA 1
ATOM 831 C C . ARG A 1 102 ? -5.218 1.411 19.482 1.00 95.81 102 ARG A C 1
ATOM 833 O O . ARG A 1 102 ? -6.079 1.169 20.326 1.00 95.81 102 ARG A O 1
ATOM 840 N N . SER A 1 103 ? -4.185 2.223 19.710 1.00 93.69 103 SER A N 1
ATOM 841 C CA . SER A 1 103 ? -3.990 2.922 20.984 1.00 93.69 103 SER A CA 1
ATOM 842 C C . SER A 1 103 ? -5.148 3.870 21.289 1.00 93.69 103 SER A C 1
ATOM 844 O O . SER A 1 103 ? -5.642 3.870 22.413 1.00 93.69 103 SER A O 1
ATOM 846 N N . ASN A 1 104 ? -5.637 4.607 20.286 1.00 91.12 104 ASN A N 1
ATOM 847 C CA . ASN A 1 104 ? -6.814 5.467 20.431 1.00 91.12 104 ASN A CA 1
ATOM 848 C C . ASN A 1 104 ? -8.067 4.659 20.797 1.00 91.12 104 ASN A C 1
ATOM 850 O O . ASN A 1 104 ? -8.795 5.039 21.706 1.00 91.12 104 ASN A O 1
ATOM 854 N N . THR A 1 105 ? -8.286 3.515 20.142 1.00 86.75 105 THR A N 1
ATOM 855 C CA . THR A 1 105 ? -9.442 2.641 20.409 1.00 86.75 105 THR A CA 1
ATOM 856 C C . THR A 1 105 ? -9.424 2.100 21.841 1.00 86.75 105 THR A C 1
ATOM 858 O O . THR A 1 105 ? -10.445 2.123 22.526 1.00 86.75 105 THR A O 1
ATOM 861 N N . ILE A 1 106 ? -8.259 1.647 22.319 1.00 83.69 106 ILE A N 1
ATOM 862 C CA . ILE A 1 106 ? -8.092 1.160 23.697 1.00 83.69 106 ILE A CA 1
ATOM 863 C C . ILE A 1 106 ? -8.292 2.305 24.697 1.00 83.69 106 ILE A C 1
ATOM 865 O O . ILE A 1 106 ? -9.030 2.137 25.665 1.00 83.69 106 ILE A O 1
ATOM 869 N N . GLY A 1 107 ? -7.697 3.475 24.436 1.00 74.75 107 GLY A N 1
ATOM 870 C CA . GLY A 1 107 ? -7.844 4.660 25.283 1.00 74.75 107 GLY A CA 1
ATOM 871 C C . GLY A 1 107 ? -9.295 5.136 25.400 1.00 74.75 107 GLY A C 1
ATOM 872 O O . GLY A 1 107 ? -9.748 5.461 26.496 1.00 74.75 107 GLY A O 1
ATOM 873 N N . SER A 1 108 ? -10.058 5.112 24.303 1.00 71.75 108 SER A N 1
ATOM 874 C CA . SER A 1 108 ? -11.488 5.438 24.316 1.00 71.75 108 SER A CA 1
ATOM 875 C C . SER A 1 108 ? -12.326 4.398 25.065 1.00 71.75 108 SER A C 1
ATOM 877 O O . SER A 1 108 ? -13.219 4.784 25.816 1.00 71.75 108 SER A O 1
ATOM 879 N N . ALA A 1 109 ? -12.024 3.102 24.930 1.00 68.06 109 ALA A N 1
ATOM 880 C CA . ALA A 1 109 ? -12.743 2.041 25.640 1.00 68.06 109 ALA A CA 1
ATOM 881 C C . ALA A 1 109 ? -12.561 2.120 27.169 1.00 68.06 109 ALA A C 1
ATOM 883 O O . ALA A 1 109 ? -13.505 1.859 27.911 1.00 68.06 109 ALA A O 1
ATOM 884 N N . SER A 1 110 ? -11.384 2.538 27.647 1.00 61.38 110 SER A N 1
ATOM 885 C CA . SER A 1 110 ? -11.123 2.731 29.083 1.00 61.38 110 SER A CA 1
ATOM 886 C C . SER A 1 110 ? -11.864 3.919 29.713 1.00 61.38 110 SER A C 1
ATOM 888 O O . SER A 1 110 ? -12.032 3.952 30.930 1.00 61.38 110 SER A O 1
ATOM 890 N N . VAL A 1 111 ? -12.326 4.891 28.918 1.00 59.59 111 VAL A N 1
ATOM 891 C CA . VAL A 1 111 ? -13.052 6.071 29.430 1.00 59.59 111 VAL A CA 1
ATOM 892 C C . VAL A 1 111 ? -14.538 5.768 29.661 1.00 59.59 111 VAL A C 1
ATOM 894 O O . VAL A 1 111 ? -15.162 6.375 30.526 1.00 59.59 111 VAL A O 1
ATOM 897 N N . THR A 1 112 ? -15.118 4.798 28.949 1.00 57.28 112 THR A N 1
ATOM 898 C CA . THR A 1 112 ? -16.555 4.480 29.050 1.00 57.28 112 THR A CA 1
ATOM 899 C C . THR A 1 112 ? -16.927 3.688 30.314 1.00 57.28 112 THR A C 1
ATOM 901 O O . THR A 1 112 ? -18.101 3.611 30.657 1.00 57.28 112 THR A O 1
ATOM 904 N N . THR A 1 113 ? -15.962 3.131 31.052 1.00 54.38 113 THR A N 1
ATOM 905 C CA . THR A 1 113 ? -16.228 2.301 32.245 1.00 54.38 113 THR A CA 1
ATOM 906 C C . THR A 1 113 ? -16.365 3.067 33.566 1.00 54.38 113 THR A C 1
ATOM 908 O O . THR A 1 113 ? -16.541 2.436 34.605 1.00 54.38 113 THR A O 1
ATOM 911 N N . VAL A 1 114 ? -16.325 4.403 33.574 1.00 53.88 114 VAL A N 1
ATOM 912 C CA . VAL A 1 114 ? -16.572 5.188 34.799 1.00 53.88 114 VAL A CA 1
ATOM 913 C C . VAL A 1 114 ? -18.056 5.560 34.878 1.00 53.88 114 VAL A C 1
ATOM 915 O O . VAL A 1 114 ? -18.455 6.669 34.536 1.00 53.88 114 VAL A O 1
ATOM 918 N N . GLN A 1 115 ? -18.890 4.606 35.296 1.00 53.94 115 GLN A N 1
ATOM 919 C CA . GLN A 1 115 ? -20.285 4.859 35.665 1.00 53.94 115 GLN A CA 1
ATOM 920 C C . GLN A 1 115 ? -20.333 5.174 37.176 1.00 53.94 115 GLN A C 1
ATOM 922 O O . GLN A 1 115 ? -19.833 4.366 37.961 1.00 53.94 115 GLN A O 1
ATOM 927 N N . PRO A 1 116 ? -20.860 6.333 37.615 1.00 54.09 116 PRO A N 1
ATOM 928 C CA . PRO A 1 116 ? -20.953 6.648 39.040 1.00 54.09 116 PRO A CA 1
ATOM 929 C C . PRO A 1 116 ? -22.041 5.786 39.711 1.00 54.09 116 PRO A C 1
ATOM 931 O O . PRO A 1 116 ? -23.073 5.532 39.082 1.00 54.09 116 PRO A O 1
ATOM 934 N N . PRO A 1 117 ? -21.840 5.326 40.961 1.00 63.34 117 PRO A N 1
ATOM 935 C CA . PRO A 1 117 ? -22.887 4.639 41.709 1.00 63.34 117 PRO A CA 1
ATOM 936 C C . PRO A 1 117 ? -24.017 5.621 42.065 1.00 63.34 117 PRO A C 1
ATOM 938 O O . PRO A 1 117 ? -23.747 6.784 42.375 1.00 63.34 117 PRO A O 1
ATOM 941 N N . ILE A 1 118 ? -25.261 5.135 41.974 1.00 63.62 118 ILE A N 1
ATOM 942 C CA . ILE A 1 118 ? -26.495 5.805 42.426 1.00 63.62 118 ILE A CA 1
ATOM 943 C C . ILE A 1 118 ? -26.604 5.679 43.945 1.00 63.62 118 ILE A C 1
ATOM 945 O O . ILE A 1 118 ? -26.313 4.566 44.443 1.00 63.62 118 ILE A O 1
#

Organism: Liriodendron tulipifera (NCBI:txid3415)

InterPro domains:
  IPR002910 Floricaula/leafy protein [PTHR36079] (1-111)
  IPR035209 Floricaula/leafy, DNA-binding C-terminal domain [PF17538] (1-104)
  IPR038276 Floricaula/leafy, C-terminal domain superfamily [G3DSA:1.10.4180.10] (1-112)

Secondary structure (DSSP, 8-state):
--HHHHHHHHHTT-TT--HHHHHHHHHHHHHHHH-HHHHHHHHHHHHHTT--HHHHHHHTHHHHHHHHHHTTT-HHHHHHHSTTTTTSPPPHHHHHHHHHHHHHHHHHHHHTT-PPP-

Foldseek 3Di:
DDPVVQVVCVVVVVVVDDDVVCLLQLLLVLCCQLPVPVSVVLVVVCVVVVHDPVVSSVVSLVVLLVVCVVVVLCSLCSQCVGPVRVPDDDRPVSNVSNVVVVVVVVVVVVVVPPDDDD

Radius of gyration: 18.11 Å; chains: 1; bounding box: 46×30×61 Å